Protein AF-A0A382EPQ8-F1 (afdb_monomer_lite)

Secondary structure (DSSP, 8-state):
-HHHHHHHHHHHHHHHHHHHHHHHHHHHHHHHHHHHHHHHHHHHHHHHHHHHHHHHHHHTT-GGGGGG-HHHHHHHHHHHHHHHHHHHHHHHHHHHHHHHHHHHHHHT-------

Radius of gyration: 26.1 Å; chains: 1; bounding box: 61×26×77 Å

pLDDT: mean 86.94, std 13.25, range [37.31, 98.56]

Foldseek 3Di:
DVVVVVVVVVVVVVVVVVVVVVVVLVVQLVVLVVQLVVLVVQLVVLVVVLVVLQVVCVVVVNNPCCVVDPVNVVSVVSNVVSVVSNVVSVVSSVVSVVVVVVVVVVVVDDDDPDD

Organism: NCBI:txid408172

Sequence (115 aa):
MERMWDAIKRSLQDGAAIAFDKAEGLTQVGRARLDIAAAKTRLSRLTADLGAAAFKRIEAGQSANIGDDNEIQDLCDRIREAAAALDASEEEFEQVRRQLQADEADADGDPPSGV

Structure (mmCIF, N/CA/C/O backbone):
data_AF-A0A382EPQ8-F1
#
_entry.id   AF-A0A382EPQ8-F1
#
loop_
_atom_site.group_PDB
_atom_site.id
_atom_site.type_symbol
_atom_site.label_atom_id
_atom_site.label_alt_id
_atom_site.label_comp_id
_atom_site.label_asym_id
_atom_site.label_entity_id
_atom_site.label_seq_id
_atom_site.pdbx_PDB_ins_code
_atom_site.Cartn_x
_atom_site.Cartn_y
_atom_site.Cartn_z
_atom_site.occupancy
_atom_site.B_iso_or_equiv
_atom_site.auth_seq_id
_atom_site.auth_comp_id
_atom_site.auth_asym_id
_atom_site.auth_atom_id
_atom_site.pdbx_PDB_model_num
ATOM 1 N N . MET A 1 1 ? 30.955 12.638 -47.556 1.00 60.75 1 MET A N 1
ATOM 2 C CA . MET A 1 1 ? 30.384 13.488 -46.488 1.00 60.75 1 MET A 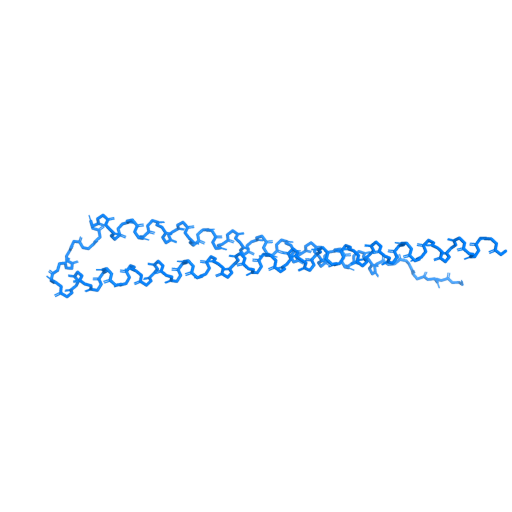CA 1
ATOM 3 C C . MET A 1 1 ? 28.962 13.089 -46.111 1.00 60.75 1 MET A C 1
ATOM 5 O O . MET A 1 1 ? 28.697 13.043 -44.920 1.00 60.75 1 MET A O 1
ATOM 9 N N . GLU A 1 2 ? 28.087 12.725 -47.058 1.00 69.94 2 GLU A N 1
ATOM 10 C CA . GLU A 1 2 ? 26.708 12.269 -46.763 1.00 69.94 2 GLU A CA 1
ATOM 11 C C . GLU A 1 2 ? 26.646 11.158 -45.700 1.00 69.94 2 GLU A C 1
ATOM 13 O O . GLU A 1 2 ? 25.962 11.306 -44.697 1.00 69.94 2 GLU A O 1
ATOM 18 N N . ARG A 1 3 ? 27.493 10.127 -45.812 1.00 79.75 3 ARG A N 1
ATOM 19 C CA . ARG A 1 3 ? 27.537 9.020 -44.836 1.00 79.75 3 ARG A CA 1
ATOM 20 C C . ARG A 1 3 ? 27.913 9.428 -43.403 1.00 79.75 3 ARG A C 1
ATOM 22 O O . ARG A 1 3 ? 27.475 8.779 -42.463 1.00 79.75 3 ARG A O 1
ATOM 29 N N . MET A 1 4 ? 28.721 10.478 -43.224 1.00 78.56 4 MET A N 1
ATOM 30 C CA . MET A 1 4 ? 29.068 10.987 -41.884 1.00 78.56 4 MET A CA 1
ATOM 31 C C . MET A 1 4 ? 27.906 11.774 -41.277 1.00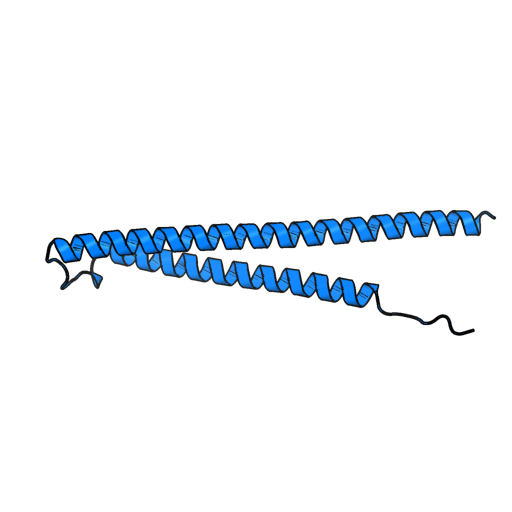 78.56 4 MET A C 1
ATOM 33 O O . MET A 1 4 ? 27.642 11.666 -40.086 1.00 78.56 4 MET A O 1
ATOM 37 N N . TRP A 1 5 ? 27.189 12.538 -42.101 1.00 86.31 5 TRP A N 1
ATOM 38 C CA . TRP A 1 5 ? 25.998 13.267 -41.675 1.00 86.31 5 TRP A CA 1
ATOM 39 C C . TRP A 1 5 ? 24.852 12.321 -41.294 1.00 86.31 5 TRP A C 1
ATOM 41 O O . TRP A 1 5 ? 24.18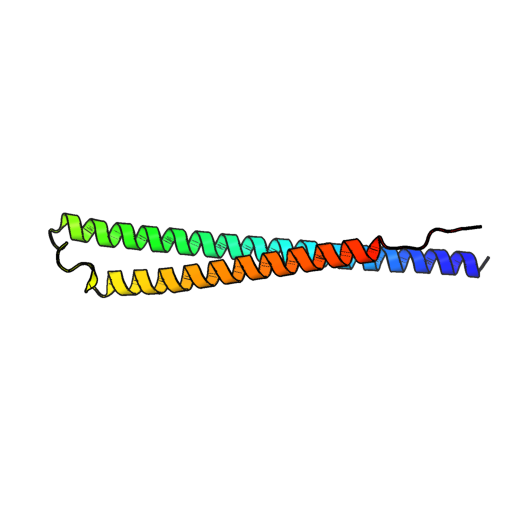7 12.530 -40.281 1.00 86.31 5 TRP A O 1
ATOM 51 N N . ASP A 1 6 ? 24.674 11.238 -42.050 1.00 85.12 6 ASP A N 1
ATOM 52 C CA . ASP A 1 6 ? 23.686 10.205 -41.735 1.00 85.12 6 ASP A CA 1
ATOM 53 C C . ASP A 1 6 ? 24.040 9.435 -40.453 1.00 85.12 6 ASP A C 1
ATOM 55 O O . ASP A 1 6 ? 23.151 9.109 -39.668 1.00 85.12 6 ASP A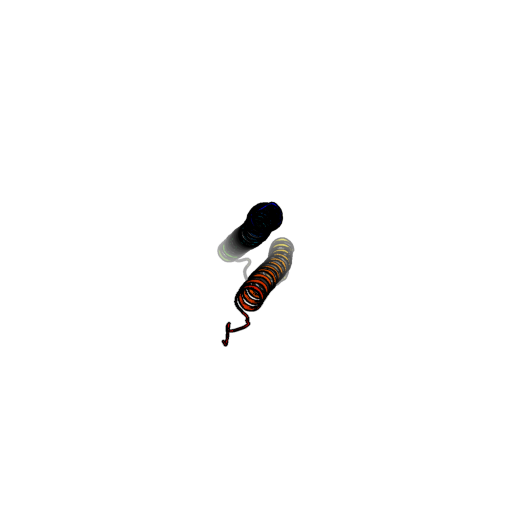 O 1
ATOM 59 N N . ALA A 1 7 ? 25.331 9.204 -40.188 1.00 81.88 7 ALA A N 1
ATOM 60 C CA . ALA A 1 7 ? 25.791 8.609 -38.931 1.00 81.88 7 ALA A CA 1
ATOM 61 C C . ALA A 1 7 ? 25.508 9.513 -37.717 1.00 81.88 7 ALA A C 1
ATOM 63 O O . ALA A 1 7 ? 25.054 9.025 -36.685 1.00 81.88 7 ALA A O 1
ATOM 64 N N . ILE A 1 8 ? 25.704 10.831 -37.852 1.00 79.75 8 ILE A N 1
ATOM 65 C CA . ILE A 1 8 ? 25.396 11.807 -36.792 1.00 79.75 8 ILE A CA 1
ATOM 66 C C . ILE A 1 8 ? 23.892 11.843 -36.498 1.00 79.75 8 ILE A C 1
ATOM 68 O O . ILE A 1 8 ? 23.491 11.816 -35.337 1.00 79.75 8 ILE A O 1
ATOM 72 N N . LYS A 1 9 ? 23.047 11.870 -37.537 1.00 84.44 9 LYS A N 1
ATOM 73 C CA . LYS A 1 9 ? 21.588 11.817 -37.360 1.00 84.44 9 LYS A CA 1
ATOM 74 C C . LYS A 1 9 ? 21.145 10.546 -36.648 1.00 84.44 9 LYS A C 1
ATOM 76 O O . LYS A 1 9 ? 20.304 10.631 -35.760 1.00 84.44 9 LYS A O 1
ATOM 81 N N . ARG A 1 10 ? 21.720 9.400 -37.028 1.00 81.44 10 ARG A N 1
ATOM 82 C CA . ARG A 1 10 ? 21.415 8.111 -36.403 1.00 81.44 10 ARG A CA 1
ATOM 83 C C . ARG A 1 10 ? 21.791 8.117 -34.924 1.00 81.44 10 ARG A C 1
ATOM 85 O O . ARG A 1 10 ? 20.925 7.897 -34.099 1.00 81.44 10 ARG A O 1
ATOM 92 N N . SER A 1 11 ? 23.013 8.531 -34.591 1.00 75.94 11 SER A N 1
ATOM 93 C CA . SER A 1 11 ? 23.460 8.635 -33.196 1.00 75.94 11 SER A CA 1
ATOM 94 C C . SER A 1 11 ? 22.593 9.577 -32.349 1.00 75.94 11 SER A C 1
ATOM 96 O O . SER A 1 11 ? 22.333 9.283 -31.186 1.00 75.94 11 SER A O 1
ATOM 98 N N . LEU A 1 12 ? 22.106 10.687 -32.916 1.00 79.56 12 LEU A N 1
ATOM 99 C CA . LEU A 1 12 ? 21.182 11.583 -32.216 1.00 79.56 12 LEU A CA 1
ATOM 100 C C . LEU A 1 12 ? 19.806 10.939 -31.986 1.00 79.56 12 LEU A C 1
ATOM 102 O O . LEU A 1 12 ? 19.223 11.117 -30.920 1.00 79.56 12 LEU A O 1
ATOM 106 N N . GLN A 1 13 ? 19.282 10.213 -32.976 1.00 83.12 13 GLN A N 1
ATOM 107 C CA . GLN A 1 13 ? 18.021 9.476 -32.852 1.00 83.12 13 GLN A CA 1
ATOM 108 C C . GLN A 1 13 ? 18.137 8.342 -31.829 1.00 83.12 13 GLN A C 1
ATOM 110 O O . GLN A 1 13 ? 17.260 8.213 -30.978 1.00 83.12 13 GLN A O 1
ATOM 115 N N . ASP A 1 14 ? 19.242 7.599 -31.862 1.00 79.06 14 ASP A N 1
ATOM 116 C CA . ASP A 1 14 ? 19.547 6.527 -30.916 1.00 79.06 14 ASP A CA 1
ATOM 117 C C . ASP A 1 14 ? 19.690 7.095 -29.492 1.00 79.06 14 ASP A C 1
ATOM 119 O O . ASP A 1 14 ? 19.089 6.588 -28.549 1.00 79.06 14 ASP A O 1
ATOM 123 N N . GLY A 1 15 ? 20.394 8.222 -29.330 1.00 74.06 15 GLY A N 1
ATOM 124 C CA . GLY A 1 15 ? 20.523 8.908 -28.041 1.00 74.06 15 GLY A CA 1
ATOM 125 C C . GLY A 1 15 ? 19.196 9.451 -27.500 1.00 74.06 15 GLY A C 1
ATOM 126 O O . GLY A 1 15 ? 18.960 9.403 -26.292 1.00 74.06 15 GLY A O 1
ATOM 127 N N . ALA A 1 16 ? 18.312 9.938 -28.376 1.00 69.31 16 ALA A N 1
ATOM 128 C CA . ALA A 1 16 ? 16.968 10.351 -27.986 1.00 69.31 16 ALA A CA 1
ATOM 129 C C . ALA A 1 16 ? 16.132 9.153 -27.513 1.00 69.31 16 ALA A C 1
ATOM 131 O O . ALA A 1 16 ? 15.511 9.250 -26.459 1.00 69.31 16 ALA A O 1
ATOM 132 N N . ALA A 1 17 ? 16.156 8.031 -28.242 1.00 73.44 17 ALA A N 1
ATOM 133 C CA . ALA A 1 17 ? 15.456 6.804 -27.858 1.00 73.44 17 ALA A CA 1
ATOM 134 C C . ALA A 1 17 ? 15.914 6.294 -26.480 1.00 73.44 17 ALA A C 1
ATOM 136 O O . ALA A 1 17 ? 15.090 6.135 -25.587 1.00 73.44 17 ALA A O 1
ATOM 137 N N . ILE A 1 18 ? 17.230 6.203 -26.252 1.00 78.75 18 ILE A N 1
ATOM 138 C CA . ILE A 1 18 ? 17.801 5.790 -24.957 1.00 78.75 18 ILE A CA 1
ATOM 139 C C . ILE A 1 18 ? 17.352 6.717 -23.814 1.00 78.75 18 ILE A C 1
ATOM 141 O O . ILE A 1 18 ? 17.066 6.266 -22.705 1.00 78.75 18 ILE A O 1
ATOM 145 N N . ALA A 1 19 ? 17.301 8.031 -24.052 1.00 73.31 19 ALA A N 1
ATOM 146 C CA . ALA A 1 19 ? 16.852 8.984 -23.040 1.00 73.31 19 ALA A CA 1
ATOM 147 C C . ALA A 1 19 ? 15.349 8.852 -22.728 1.00 73.31 19 ALA A C 1
ATOM 149 O O . ALA A 1 19 ? 14.961 9.012 -21.568 1.00 73.31 19 ALA A O 1
ATOM 150 N N . PHE A 1 20 ? 14.519 8.556 -23.735 1.00 72.81 20 PHE A N 1
ATOM 151 C CA . PHE A 1 20 ? 13.095 8.274 -23.547 1.00 72.81 20 PHE A CA 1
ATOM 152 C C . PHE A 1 20 ? 12.881 7.011 -22.707 1.00 72.81 20 PHE A C 1
ATOM 154 O O . PHE A 1 20 ? 12.172 7.089 -21.703 1.00 72.81 20 PHE A O 1
ATOM 161 N N . ASP A 1 21 ? 13.561 5.912 -23.035 1.00 79.50 21 ASP A N 1
ATOM 162 C CA . ASP A 1 21 ? 13.443 4.640 -22.308 1.00 79.50 21 ASP A CA 1
ATOM 163 C C . ASP A 1 21 ? 13.849 4.801 -20.830 1.00 79.50 21 ASP A C 1
ATOM 165 O O . ASP A 1 21 ? 13.144 4.370 -19.914 1.00 79.50 21 ASP A O 1
ATOM 169 N N . LYS A 1 22 ? 14.937 5.539 -20.557 1.00 82.50 22 LYS A N 1
ATOM 170 C CA . LYS A 1 22 ? 15.356 5.859 -19.178 1.00 82.50 22 LYS A CA 1
ATOM 171 C C . LYS A 1 22 ? 14.325 6.702 -18.425 1.00 82.50 22 LYS A C 1
ATOM 173 O O . LYS A 1 22 ? 14.105 6.493 -17.229 1.00 82.50 22 LYS A O 1
ATOM 178 N N . ALA A 1 23 ? 13.704 7.673 -19.092 1.00 83.75 23 ALA A N 1
ATOM 179 C CA . ALA A 1 23 ? 12.677 8.512 -18.479 1.00 83.75 23 ALA A CA 1
ATOM 180 C C . ALA A 1 23 ? 11.404 7.713 -18.145 1.00 83.75 23 ALA A C 1
ATOM 182 O O . ALA A 1 23 ? 10.799 7.926 -17.086 1.00 83.75 23 ALA A O 1
ATOM 183 N N . GLU A 1 24 ? 11.021 6.775 -19.012 1.00 85.62 24 GLU A N 1
ATOM 184 C CA . GLU A 1 24 ? 9.920 5.843 -18.767 1.00 85.62 24 GLU A CA 1
ATOM 185 C C . GLU A 1 24 ? 10.220 4.944 -17.560 1.00 85.62 24 GLU A C 1
ATOM 187 O O . GLU A 1 24 ? 9.416 4.889 -16.624 1.00 85.62 24 GLU A O 1
ATOM 192 N N . GLY A 1 25 ? 11.424 4.370 -17.492 1.00 86.44 25 GLY A N 1
ATOM 193 C CA . GLY A 1 25 ? 11.870 3.571 -16.350 1.00 86.44 25 GLY A CA 1
ATOM 194 C C . GLY A 1 25 ? 11.818 4.322 -15.015 1.00 86.44 25 GLY A C 1
ATOM 195 O O . GLY A 1 25 ? 11.254 3.836 -14.029 1.00 86.44 25 GLY A O 1
ATOM 196 N N . LEU A 1 26 ? 12.328 5.557 -14.974 1.00 87.25 26 LEU A N 1
ATOM 197 C CA . LEU A 1 26 ? 12.250 6.404 -13.776 1.00 87.25 26 LEU A CA 1
ATOM 198 C C . LEU A 1 26 ? 10.804 6.720 -13.373 1.00 87.25 26 LEU A C 1
ATOM 200 O O . LEU A 1 26 ? 10.491 6.769 -12.179 1.00 87.25 26 LEU A O 1
ATOM 204 N N . THR A 1 27 ? 9.917 6.910 -14.351 1.00 91.38 27 THR A N 1
ATOM 205 C CA . THR A 1 27 ? 8.488 7.138 -14.101 1.00 91.38 27 THR A CA 1
ATOM 206 C C . THR A 1 27 ? 7.834 5.898 -13.498 1.00 91.38 27 THR A C 1
ATOM 208 O O . THR A 1 27 ? 7.096 6.016 -12.516 1.00 91.38 27 THR A O 1
ATOM 211 N N . GLN A 1 28 ? 8.148 4.710 -14.018 1.00 92.19 28 GLN A N 1
ATOM 212 C CA . GLN A 1 28 ? 7.632 3.439 -13.512 1.00 92.19 28 GLN A CA 1
ATOM 213 C C . GLN A 1 28 ? 8.086 3.176 -12.068 1.00 92.19 28 GLN A C 1
ATOM 215 O O . GLN A 1 28 ? 7.263 2.878 -11.201 1.00 92.19 28 GLN A O 1
ATOM 220 N N . VAL A 1 29 ? 9.371 3.393 -11.765 1.00 93.06 29 VAL A N 1
ATOM 221 C CA . VAL A 1 29 ? 9.907 3.318 -10.393 1.00 93.06 29 VAL A CA 1
ATOM 222 C C . VAL A 1 29 ? 9.216 4.327 -9.478 1.00 93.06 29 VAL A C 1
ATOM 224 O O . VAL A 1 29 ? 8.841 4.001 -8.349 1.00 93.06 29 VAL A O 1
ATOM 227 N N . GLY A 1 30 ? 9.042 5.564 -9.949 1.00 92.62 30 GLY A N 1
ATOM 228 C CA . GLY A 1 30 ? 8.351 6.613 -9.205 1.00 92.62 30 GLY A CA 1
ATOM 229 C C . GLY A 1 30 ? 6.920 6.215 -8.849 1.00 92.62 30 GLY A C 1
ATOM 230 O O . GLY A 1 30 ? 6.506 6.376 -7.699 1.00 92.62 30 GLY A O 1
ATOM 231 N N . ARG A 1 31 ? 6.189 5.638 -9.808 1.00 94.81 31 ARG A N 1
ATOM 232 C CA . ARG A 1 31 ? 4.827 5.146 -9.603 1.00 94.81 31 ARG A CA 1
ATOM 233 C C . ARG A 1 31 ? 4.780 4.023 -8.568 1.00 94.81 31 ARG A C 1
ATOM 235 O O . ARG A 1 31 ? 4.057 4.162 -7.585 1.00 94.81 31 ARG A O 1
ATOM 242 N N . ALA A 1 32 ? 5.614 2.997 -8.723 1.00 94.25 32 ALA A N 1
ATOM 243 C CA . ALA A 1 32 ? 5.664 1.870 -7.794 1.00 94.25 32 ALA A CA 1
ATOM 244 C C . ALA A 1 32 ? 5.972 2.318 -6.348 1.00 94.25 32 ALA A C 1
ATOM 246 O O . ALA A 1 32 ? 5.356 1.852 -5.390 1.00 94.25 32 ALA A O 1
ATOM 247 N N . ARG A 1 33 ? 6.859 3.309 -6.163 1.00 94.94 33 ARG A N 1
ATOM 248 C CA . ARG A 1 33 ? 7.137 3.889 -4.832 1.00 94.94 33 ARG A CA 1
ATOM 249 C C . AR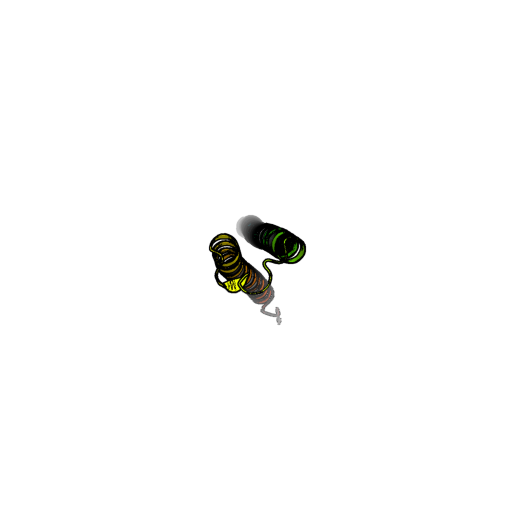G A 1 33 ? 5.930 4.608 -4.227 1.00 94.94 33 ARG A C 1
ATOM 251 O O . ARG A 1 33 ? 5.749 4.554 -3.009 1.00 94.94 33 ARG A O 1
ATOM 258 N N . LEU A 1 34 ? 5.127 5.294 -5.043 1.00 97.06 34 LEU A N 1
ATOM 259 C CA . LEU A 1 34 ? 3.893 5.938 -4.583 1.00 97.06 34 LEU A CA 1
ATOM 260 C C . LEU A 1 34 ? 2.835 4.905 -4.192 1.00 97.06 34 LEU A C 1
ATOM 262 O O . LEU A 1 34 ? 2.165 5.092 -3.176 1.00 97.06 34 LEU A O 1
ATOM 266 N N . ASP A 1 35 ? 2.722 3.815 -4.948 1.00 95.38 35 ASP A N 1
ATOM 267 C CA . ASP A 1 35 ? 1.789 2.729 -4.644 1.00 95.38 35 ASP A CA 1
ATOM 268 C C . ASP A 1 35 ? 2.158 2.036 -3.317 1.00 95.38 35 ASP A C 1
ATOM 270 O O . ASP A 1 35 ? 1.303 1.906 -2.436 1.00 95.38 35 ASP A O 1
ATOM 274 N N . ILE A 1 36 ? 3.449 1.758 -3.077 1.00 97.38 36 ILE A N 1
ATOM 275 C CA . ILE A 1 36 ? 3.951 1.289 -1.768 1.00 97.38 36 ILE A CA 1
ATOM 276 C C . ILE A 1 36 ? 3.604 2.279 -0.650 1.00 97.38 36 ILE A C 1
ATOM 278 O O . ILE A 1 36 ? 3.138 1.877 0.419 1.00 97.38 36 ILE A O 1
ATOM 282 N N . ALA A 1 37 ? 3.837 3.578 -0.859 1.00 97.06 37 ALA A N 1
ATOM 283 C CA . ALA A 1 37 ? 3.544 4.590 0.154 1.00 97.06 37 ALA A CA 1
ATOM 284 C C . ALA A 1 37 ? 2.046 4.617 0.501 1.00 97.06 37 ALA A C 1
ATOM 286 O O . ALA A 1 37 ? 1.687 4.621 1.681 1.00 97.06 37 ALA A O 1
ATOM 287 N N . ALA A 1 38 ? 1.175 4.557 -0.509 1.00 96.38 38 ALA A N 1
ATOM 288 C CA . ALA A 1 38 ? -0.270 4.496 -0.324 1.00 96.38 38 ALA A CA 1
ATOM 289 C C . ALA A 1 38 ? -0.700 3.229 0.438 1.00 96.38 38 ALA A C 1
ATOM 291 O O . ALA A 1 38 ? -1.503 3.320 1.374 1.00 96.38 38 ALA A O 1
ATOM 292 N N . ALA A 1 39 ? -0.133 2.068 0.097 1.00 95.75 39 ALA A N 1
ATOM 293 C CA . ALA A 1 39 ? -0.390 0.809 0.793 1.00 95.75 39 ALA A CA 1
ATOM 294 C C . ALA A 1 39 ? 0.061 0.865 2.265 1.00 95.75 39 ALA A C 1
ATOM 296 O O . ALA A 1 39 ? -0.723 0.536 3.160 1.00 95.75 39 ALA A O 1
ATOM 297 N N . LYS A 1 40 ? 1.262 1.395 2.548 1.00 97.81 40 LYS A N 1
ATOM 298 C CA . LYS A 1 40 ? 1.775 1.589 3.920 1.00 97.81 40 LYS A CA 1
ATOM 299 C C . LYS A 1 40 ? 0.895 2.526 4.739 1.00 97.81 40 LYS A C 1
ATOM 301 O O . LYS A 1 40 ? 0.591 2.227 5.897 1.00 97.81 40 LYS A O 1
ATOM 306 N N . THR A 1 41 ? 0.446 3.637 4.153 1.00 98.06 41 THR A N 1
ATOM 307 C CA . THR A 1 41 ? -0.483 4.562 4.818 1.00 98.06 41 THR A CA 1
ATOM 308 C C . THR A 1 41 ? -1.817 3.884 5.122 1.00 98.06 41 THR A C 1
ATOM 310 O O . THR A 1 41 ? -2.325 4.012 6.238 1.00 98.06 41 THR A O 1
ATOM 313 N N . ARG A 1 42 ? -2.376 3.127 4.168 1.00 97.75 42 ARG A N 1
ATOM 314 C CA . ARG A 1 42 ? -3.626 2.381 4.372 1.00 97.75 42 ARG A CA 1
ATOM 315 C C . ARG A 1 42 ? -3.493 1.363 5.501 1.00 97.75 42 ARG A C 1
ATOM 317 O O . ARG A 1 42 ? -4.357 1.347 6.377 1.00 97.75 42 ARG A O 1
ATOM 324 N N . LEU A 1 43 ? -2.433 0.556 5.492 1.00 98.00 43 LEU A N 1
ATOM 325 C CA . LEU A 1 43 ? -2.170 -0.447 6.523 1.00 98.00 43 LEU A CA 1
ATOM 326 C C . LEU A 1 43 ? -2.017 0.206 7.901 1.00 98.00 43 LEU A C 1
ATOM 328 O O . LEU A 1 43 ? -2.683 -0.195 8.848 1.00 98.00 43 LEU A O 1
ATOM 332 N N . SER A 1 44 ? -1.221 1.276 7.991 1.00 98.00 44 SER A N 1
ATOM 333 C CA . SER A 1 44 ? -1.010 2.015 9.244 1.00 98.00 44 SER A CA 1
ATOM 334 C C . SER A 1 44 ? -2.319 2.555 9.822 1.00 98.00 44 SER A C 1
ATOM 336 O O . SER A 1 44 ? -2.558 2.430 11.021 1.00 98.00 44 SER A O 1
ATOM 338 N N . ARG A 1 45 ? -3.190 3.117 8.972 1.00 98.56 45 ARG A N 1
ATOM 339 C CA . ARG A 1 45 ? -4.503 3.614 9.398 1.00 98.56 45 ARG A CA 1
ATOM 340 C C . ARG A 1 45 ? -5.387 2.489 9.933 1.00 98.56 45 ARG A C 1
ATOM 342 O O . ARG A 1 45 ? -5.931 2.629 11.017 1.00 98.56 45 ARG A O 1
ATOM 349 N N . LEU A 1 46 ? -5.496 1.375 9.209 1.00 98.50 46 LEU A N 1
ATOM 350 C CA . LEU A 1 46 ? -6.335 0.248 9.633 1.00 98.50 46 LEU A CA 1
ATOM 351 C C . LEU A 1 46 ? -5.848 -0.368 10.949 1.00 98.50 46 LEU A C 1
ATOM 353 O O . LEU A 1 46 ? -6.656 -0.671 11.821 1.00 98.50 46 LEU A O 1
ATOM 357 N N . THR A 1 47 ? -4.533 -0.498 11.126 1.00 98.31 47 THR A N 1
ATOM 358 C CA . THR A 1 47 ? -3.946 -0.971 12.387 1.00 98.31 47 THR A CA 1
ATOM 359 C C . THR A 1 47 ? -4.235 -0.008 13.540 1.00 98.31 47 THR A C 1
ATOM 361 O O . THR A 1 47 ? -4.524 -0.453 14.651 1.00 98.31 47 THR A O 1
ATOM 364 N N . ALA A 1 48 ? -4.203 1.306 13.293 1.00 98.44 48 ALA A N 1
ATOM 365 C CA . ALA A 1 48 ? -4.587 2.302 14.291 1.00 98.44 48 ALA A CA 1
ATOM 366 C C . ALA A 1 48 ? -6.083 2.213 14.649 1.00 98.44 48 ALA A C 1
ATOM 368 O O . ALA A 1 48 ? -6.424 2.257 15.832 1.00 98.44 48 ALA A O 1
ATOM 369 N N . ASP A 1 49 ? -6.955 2.026 13.654 1.00 98.12 49 ASP A N 1
ATOM 370 C CA . ASP A 1 49 ? -8.398 1.845 13.852 1.00 98.12 49 ASP A CA 1
ATOM 371 C C . ASP A 1 49 ? -8.686 0.580 14.684 1.00 98.12 49 ASP A C 1
ATOM 373 O O . ASP A 1 49 ? -9.434 0.643 15.663 1.00 98.12 49 ASP A O 1
ATOM 377 N N . LEU A 1 50 ? -8.021 -0.542 14.372 1.00 98.00 50 LEU A N 1
ATOM 378 C CA . LEU A 1 50 ? -8.096 -1.782 15.154 1.00 98.00 50 LEU A CA 1
ATOM 379 C C . LEU A 1 50 ? -7.648 -1.565 16.600 1.00 98.00 50 LEU A C 1
ATOM 381 O O . LEU A 1 50 ? -8.343 -1.974 17.531 1.00 98.00 50 LEU A O 1
ATOM 385 N N . GLY A 1 51 ? -6.509 -0.899 16.796 1.00 96.62 51 GLY A N 1
ATOM 386 C CA . GLY A 1 51 ? -6.000 -0.577 18.126 1.00 96.62 51 GLY A CA 1
ATOM 387 C C . GLY A 1 51 ? -6.989 0.265 18.932 1.00 96.62 51 GLY A C 1
ATOM 388 O O . GLY A 1 51 ? -7.245 -0.035 20.098 1.00 96.62 51 GLY A O 1
ATOM 389 N N . ALA A 1 52 ? -7.602 1.274 18.309 1.00 97.25 52 ALA A N 1
ATOM 390 C CA . ALA A 1 52 ? -8.605 2.116 18.952 1.00 97.25 52 ALA A CA 1
ATOM 391 C C . ALA A 1 52 ? -9.882 1.337 19.316 1.00 97.25 52 ALA A C 1
ATOM 393 O O . ALA A 1 52 ? -10.416 1.521 20.413 1.00 97.25 52 ALA A O 1
ATOM 394 N N . ALA A 1 53 ? -10.368 0.466 18.427 1.00 95.38 53 ALA A N 1
ATOM 395 C CA . ALA A 1 53 ? -11.542 -0.371 18.674 1.00 95.38 53 ALA A CA 1
ATOM 396 C C . ALA A 1 53 ? -11.292 -1.379 19.809 1.00 95.38 53 ALA A C 1
ATOM 398 O O . ALA A 1 53 ? -12.080 -1.466 20.756 1.00 95.38 53 ALA A O 1
ATOM 399 N N . ALA A 1 54 ? -10.153 -2.076 19.770 1.00 95.19 54 ALA A N 1
ATOM 400 C CA . ALA A 1 54 ? -9.754 -3.018 20.810 1.00 95.19 54 ALA A CA 1
ATOM 401 C C . ALA A 1 54 ? -9.563 -2.320 22.165 1.00 95.19 54 ALA A C 1
ATOM 403 O O . ALA A 1 54 ? -10.075 -2.793 23.180 1.00 95.19 54 ALA A O 1
ATOM 404 N N . PHE A 1 55 ? -8.898 -1.160 22.188 1.00 95.56 55 PHE A N 1
ATOM 405 C CA . PHE A 1 55 ? -8.696 -0.381 23.410 1.00 95.56 55 PHE A CA 1
ATOM 406 C C . PHE A 1 55 ? -10.024 0.019 24.065 1.00 95.56 55 PHE A C 1
ATOM 408 O O . PHE A 1 55 ? -10.219 -0.228 25.254 1.00 95.56 55 PHE A O 1
ATOM 415 N N . LYS A 1 56 ? -10.980 0.553 23.290 1.00 93.62 56 LYS A N 1
ATOM 416 C CA . LYS A 1 56 ? -12.315 0.918 23.804 1.00 93.62 56 LYS A CA 1
ATOM 417 C C . LYS A 1 56 ? -13.039 -0.264 24.454 1.00 93.62 56 LYS A C 1
ATOM 419 O O . LYS A 1 56 ? -13.694 -0.091 25.477 1.00 93.62 56 LYS A O 1
ATOM 424 N N . ARG A 1 57 ? -12.924 -1.464 23.877 1.00 92.00 57 ARG A N 1
ATOM 425 C CA . ARG A 1 57 ? -13.538 -2.691 24.417 1.00 92.00 57 ARG A CA 1
ATOM 426 C C . ARG A 1 57 ? -12.899 -3.124 25.727 1.00 92.00 57 ARG A C 1
ATOM 428 O O . ARG A 1 57 ? -13.610 -3.522 26.647 1.00 92.00 57 ARG A O 1
ATOM 435 N N . ILE A 1 58 ? -11.571 -3.046 25.803 1.00 93.56 58 ILE A N 1
ATOM 436 C CA . ILE A 1 58 ? -10.819 -3.361 27.021 1.00 93.56 58 ILE A CA 1
ATOM 437 C C . ILE A 1 58 ? -11.248 -2.417 28.148 1.00 93.56 58 ILE A C 1
ATOM 439 O O . ILE A 1 58 ? -11.612 -2.894 29.221 1.00 93.56 58 ILE A O 1
ATOM 443 N N . GLU A 1 59 ? -11.309 -1.111 27.877 1.00 95.31 59 GLU A N 1
ATOM 444 C CA . GLU A 1 59 ? -11.765 -0.099 28.842 1.00 95.31 59 GLU A CA 1
ATOM 445 C C . GLU A 1 59 ? -13.224 -0.314 29.280 1.00 95.31 59 GLU A C 1
ATOM 447 O O . GLU A 1 59 ? -13.577 -0.073 30.432 1.00 95.31 59 GLU A O 1
ATOM 452 N N . ALA A 1 60 ? -14.078 -0.827 28.390 1.00 92.19 60 ALA A N 1
ATOM 453 C CA . ALA A 1 60 ? -15.463 -1.177 28.705 1.00 92.19 60 ALA A CA 1
ATOM 454 C C . ALA A 1 60 ? -15.617 -2.507 29.477 1.00 92.19 60 ALA A C 1
ATOM 456 O O . ALA A 1 60 ? -16.743 -2.926 29.747 1.00 92.19 60 ALA A O 1
ATOM 457 N N . GLY A 1 61 ? -14.520 -3.202 29.804 1.00 90.62 61 GLY A N 1
ATOM 458 C CA . GLY A 1 61 ? -14.550 -4.511 30.467 1.00 90.62 61 GLY A CA 1
ATOM 459 C C . GLY A 1 61 ? -15.044 -5.655 29.572 1.00 90.62 61 GLY A C 1
ATOM 460 O O . GLY A 1 61 ? -15.408 -6.718 30.070 1.00 90.62 61 GLY A O 1
ATOM 461 N N . GLN A 1 62 ? -15.061 -5.458 28.251 1.00 89.06 62 GLN A N 1
ATOM 462 C CA . GLN A 1 62 ? -15.573 -6.408 27.254 1.00 89.06 62 GLN A CA 1
ATOM 463 C C . GLN A 1 62 ? -14.451 -7.242 26.611 1.00 89.06 62 GLN A C 1
ATOM 465 O O . GLN A 1 62 ? -14.575 -7.705 25.480 1.00 89.06 62 GLN A O 1
ATOM 470 N N . SER A 1 63 ? -13.335 -7.432 27.317 1.00 83.56 63 SER A N 1
ATOM 471 C CA . SER A 1 63 ? -12.119 -8.054 26.779 1.00 83.56 63 SER A CA 1
ATOM 472 C C . SER A 1 63 ? -12.251 -9.549 26.472 1.00 83.56 63 SER A C 1
ATOM 474 O O . SER A 1 63 ? -11.578 -10.033 25.565 1.00 83.56 63 SER A O 1
ATOM 476 N N . ALA A 1 64 ? -13.128 -10.272 27.175 1.00 83.56 64 ALA A N 1
ATOM 477 C CA . ALA A 1 64 ? -13.253 -11.727 27.057 1.00 83.56 64 ALA A CA 1
ATOM 478 C C . ALA A 1 64 ? -13.671 -12.213 25.653 1.00 83.56 64 ALA A C 1
ATOM 480 O O . ALA A 1 64 ? -13.262 -13.300 25.259 1.00 83.56 64 ALA A O 1
ATOM 481 N N . ASN A 1 65 ? -14.414 -11.398 24.890 1.00 84.94 65 ASN A N 1
ATOM 482 C CA . ASN A 1 65 ? -14.977 -11.781 23.586 1.00 84.94 65 ASN A CA 1
ATOM 483 C C . ASN A 1 65 ? -14.582 -10.809 22.457 1.00 84.94 65 ASN A C 1
ATOM 485 O O . ASN A 1 65 ? -15.302 -10.674 21.472 1.00 84.94 65 ASN A O 1
ATOM 489 N N . ILE A 1 66 ? -13.450 -10.101 22.582 1.00 89.00 66 ILE A N 1
ATOM 490 C CA . ILE A 1 66 ? -12.998 -9.140 21.554 1.00 89.00 66 ILE A CA 1
ATOM 491 C C . ILE A 1 66 ? -12.832 -9.798 20.177 1.00 89.00 66 ILE A C 1
ATOM 493 O O . ILE A 1 66 ? -13.101 -9.154 19.168 1.00 89.00 66 ILE A O 1
ATOM 497 N N . GLY A 1 67 ? -12.407 -11.064 20.135 1.00 85.94 67 GLY A N 1
ATOM 498 C CA . GLY A 1 67 ? -12.188 -11.800 18.887 1.00 85.94 67 GLY A CA 1
ATOM 499 C C . GLY A 1 67 ? -13.464 -12.194 18.139 1.00 85.94 67 GLY A C 1
ATOM 500 O O . GLY A 1 67 ? -13.397 -12.431 16.936 1.00 85.94 67 GLY A O 1
ATOM 501 N N . ASP A 1 68 ? -14.613 -12.224 18.816 1.00 89.62 68 ASP A N 1
ATOM 502 C CA . ASP A 1 68 ? -15.909 -12.587 18.219 1.00 89.62 68 ASP A CA 1
ATOM 503 C C . ASP A 1 68 ? -16.670 -11.368 17.692 1.00 89.62 68 ASP A C 1
ATOM 505 O O . ASP A 1 68 ? -17.784 -11.478 17.181 1.00 89.62 68 ASP A O 1
ATOM 509 N N . ASP A 1 69 ? -16.092 -10.183 17.852 1.00 92.88 69 ASP A N 1
ATOM 510 C CA . ASP A 1 69 ? -16.744 -8.963 17.447 1.00 92.88 69 ASP A CA 1
ATOM 511 C C . ASP A 1 69 ? -16.568 -8.673 15.955 1.00 92.88 69 ASP A C 1
ATOM 513 O O . ASP A 1 69 ? -15.454 -8.622 15.433 1.00 92.88 69 ASP A O 1
ATOM 517 N N . ASN A 1 70 ? -17.690 -8.390 15.295 1.00 94.19 70 ASN A N 1
ATOM 518 C CA . ASN A 1 70 ? -17.745 -8.160 13.855 1.00 94.19 70 ASN A CA 1
ATOM 519 C C . ASN A 1 70 ? -16.882 -6.973 13.391 1.00 94.19 70 ASN A C 1
ATOM 521 O O . ASN A 1 70 ? -16.298 -7.044 12.314 1.00 94.19 70 ASN A O 1
ATOM 525 N N . GLU A 1 71 ? -16.790 -5.887 14.170 1.00 94.12 71 GLU A N 1
ATOM 526 C CA . GLU A 1 71 ? -15.961 -4.723 13.811 1.00 94.12 71 GLU A CA 1
ATOM 527 C C . GLU A 1 71 ? -14.470 -5.076 13.893 1.00 94.12 71 GLU A C 1
ATOM 529 O O . GLU A 1 71 ? -13.692 -4.724 13.008 1.00 94.12 71 GLU A O 1
ATOM 534 N N . ILE A 1 72 ? -14.070 -5.823 14.927 1.00 96.06 72 ILE A N 1
ATOM 535 C CA . ILE A 1 72 ? -12.688 -6.294 15.092 1.00 96.06 72 ILE A CA 1
ATOM 536 C C . ILE A 1 72 ? -12.306 -7.269 13.978 1.00 96.06 72 ILE A C 1
ATOM 538 O O . ILE A 1 72 ? -11.211 -7.157 13.422 1.00 96.06 72 ILE A O 1
ATOM 542 N N . GLN A 1 73 ? -13.200 -8.197 13.633 1.00 96.81 73 GLN A N 1
ATOM 543 C CA . GLN A 1 73 ? -12.986 -9.152 12.548 1.00 96.81 73 GLN A CA 1
ATOM 544 C C . GLN A 1 73 ? -12.872 -8.442 11.191 1.00 96.81 73 GLN A C 1
ATOM 546 O O . GLN A 1 73 ? -11.893 -8.675 10.486 1.00 96.81 73 GLN A O 1
ATOM 551 N N . ASP A 1 74 ? -13.771 -7.501 10.871 1.00 97.56 74 ASP A N 1
ATOM 552 C CA . ASP A 1 74 ? -13.688 -6.692 9.640 1.00 97.56 74 ASP A CA 1
ATOM 553 C C . ASP A 1 74 ? -12.354 -5.941 9.538 1.00 97.56 74 ASP A C 1
ATOM 555 O O . ASP A 1 74 ? -11.687 -5.957 8.500 1.00 97.56 74 ASP A O 1
ATOM 559 N N . LEU A 1 75 ? -11.918 -5.311 10.633 1.00 98.00 75 LEU A N 1
ATOM 560 C CA . LEU A 1 75 ? -10.638 -4.609 10.668 1.00 98.00 75 LEU A CA 1
ATOM 561 C C . LEU A 1 75 ? -9.463 -5.567 10.450 1.00 98.00 75 LEU A C 1
ATOM 563 O O . LEU A 1 75 ? -8.554 -5.239 9.687 1.00 98.00 75 LEU A O 1
ATOM 567 N N . CYS A 1 76 ? -9.487 -6.756 11.056 1.00 97.94 76 CYS A N 1
ATOM 568 C CA . CYS A 1 76 ? -8.460 -7.774 10.836 1.00 97.94 76 CYS A CA 1
ATOM 569 C C . CYS A 1 76 ? -8.424 -8.247 9.376 1.00 97.94 76 CYS A C 1
ATOM 571 O O . CYS A 1 76 ? -7.342 -8.382 8.803 1.00 97.94 76 CYS A O 1
ATOM 573 N N . ASP A 1 77 ? -9.580 -8.466 8.756 1.00 98.06 77 ASP A N 1
ATOM 574 C CA . ASP A 1 77 ? -9.692 -8.902 7.361 1.00 98.06 77 ASP A CA 1
ATOM 575 C C . ASP A 1 77 ? -9.126 -7.842 6.418 1.00 98.06 77 ASP A C 1
ATOM 577 O O . ASP A 1 77 ? -8.248 -8.124 5.600 1.00 98.06 77 ASP A O 1
ATOM 581 N N . ARG A 1 78 ? -9.518 -6.585 6.620 1.00 98.19 78 ARG A N 1
ATOM 582 C CA . ARG A 1 78 ? -9.024 -5.449 5.832 1.00 98.19 78 ARG A CA 1
ATOM 583 C C . ARG A 1 78 ? -7.535 -5.188 6.040 1.00 98.19 78 ARG A C 1
ATOM 585 O O . ARG A 1 78 ? -6.872 -4.729 5.109 1.00 98.19 78 ARG A O 1
ATOM 592 N N . ILE A 1 79 ? -6.996 -5.456 7.233 1.00 98.50 79 ILE A N 1
ATOM 593 C CA . ILE A 1 79 ? -5.549 -5.411 7.498 1.00 98.50 79 ILE A CA 1
ATOM 594 C C . ILE A 1 79 ? -4.836 -6.505 6.707 1.00 98.50 79 ILE A C 1
ATOM 596 O O . ILE A 1 79 ? -3.825 -6.211 6.075 1.00 98.50 79 ILE A O 1
ATOM 600 N N . ARG A 1 80 ? -5.367 -7.736 6.687 1.00 98.44 80 ARG A N 1
ATOM 601 C CA . ARG A 1 80 ? -4.796 -8.840 5.896 1.00 98.44 80 ARG A CA 1
ATOM 602 C C . ARG A 1 80 ? -4.791 -8.519 4.404 1.00 98.44 80 ARG A C 1
ATOM 604 O O . ARG A 1 80 ? -3.768 -8.700 3.752 1.00 98.44 80 ARG A O 1
ATOM 611 N N . GLU A 1 81 ? -5.887 -7.975 3.882 1.00 97.81 81 GLU A N 1
ATOM 612 C CA . GLU A 1 81 ? -5.959 -7.506 2.494 1.00 97.81 81 GLU A CA 1
ATOM 613 C C . GLU A 1 81 ? -4.959 -6.378 2.208 1.00 97.81 81 GLU A C 1
ATOM 615 O O . GLU A 1 81 ? -4.274 -6.395 1.187 1.00 97.81 81 GLU A O 1
ATOM 620 N N . ALA A 1 82 ? -4.853 -5.392 3.105 1.00 96.94 82 ALA A N 1
ATOM 621 C CA . ALA A 1 82 ? -3.926 -4.276 2.937 1.00 96.94 82 ALA A CA 1
ATOM 622 C C . ALA A 1 82 ? -2.457 -4.716 3.015 1.00 96.94 82 ALA A C 1
ATOM 624 O O . ALA A 1 82 ? -1.631 -4.162 2.294 1.00 96.94 82 ALA A O 1
ATOM 625 N N . ALA A 1 83 ? -2.138 -5.700 3.859 1.00 98.12 83 ALA A N 1
ATOM 626 C CA . ALA A 1 83 ? -0.811 -6.298 3.940 1.00 98.12 83 ALA A CA 1
ATOM 627 C C . ALA A 1 83 ? -0.465 -7.048 2.647 1.00 98.12 83 ALA A C 1
ATOM 629 O O . ALA A 1 83 ? 0.563 -6.763 2.048 1.00 98.12 83 ALA A O 1
ATOM 630 N N . ALA A 1 84 ? -1.370 -7.890 2.139 1.00 97.81 84 ALA A N 1
ATOM 631 C CA . ALA A 1 84 ? -1.160 -8.579 0.864 1.00 97.81 84 ALA A CA 1
ATOM 632 C C . ALA A 1 84 ? -0.994 -7.600 -0.317 1.00 97.81 84 ALA A C 1
ATOM 634 O O . ALA A 1 84 ? -0.172 -7.817 -1.203 1.00 97.81 84 ALA A O 1
ATOM 635 N N . ALA A 1 85 ? -1.746 -6.495 -0.325 1.00 94.69 85 ALA A N 1
ATOM 636 C CA . ALA A 1 85 ? -1.598 -5.448 -1.337 1.00 94.69 85 ALA A CA 1
ATOM 637 C C . ALA A 1 85 ? -0.257 -4.701 -1.229 1.00 94.69 85 ALA A C 1
ATOM 639 O O . ALA A 1 85 ? 0.305 -4.292 -2.248 1.00 94.69 85 ALA A O 1
ATOM 640 N N . LEU A 1 86 ? 0.248 -4.509 -0.006 1.00 97.00 86 LEU A N 1
ATOM 641 C CA . LEU A 1 86 ? 1.575 -3.948 0.221 1.00 97.00 86 LEU A CA 1
ATOM 642 C C . LEU A 1 86 ? 2.658 -4.887 -0.315 1.00 97.00 86 LEU A C 1
ATOM 644 O O . LEU A 1 86 ? 3.497 -4.427 -1.084 1.00 97.00 86 LEU A O 1
ATOM 648 N N . ASP A 1 87 ? 2.589 -6.175 0.022 1.00 97.75 87 ASP A N 1
ATOM 649 C CA . ASP A 1 87 ? 3.542 -7.184 -0.450 1.00 97.75 87 ASP A CA 1
ATOM 650 C C . ASP A 1 87 ? 3.582 -7.217 -1.986 1.00 97.75 87 ASP A C 1
ATOM 652 O O . ASP A 1 87 ? 4.651 -7.125 -2.585 1.00 97.75 87 ASP A O 1
ATOM 656 N N . ALA A 1 88 ? 2.414 -7.218 -2.639 1.00 95.94 88 ALA A N 1
ATOM 657 C CA . ALA A 1 88 ? 2.321 -7.168 -4.098 1.00 95.94 88 ALA A CA 1
ATOM 658 C C . ALA A 1 88 ? 2.958 -5.897 -4.698 1.00 95.94 88 ALA A C 1
ATOM 660 O O . ALA A 1 88 ? 3.641 -5.964 -5.718 1.00 95.94 88 ALA A O 1
ATOM 661 N N . SER A 1 89 ? 2.770 -4.740 -4.053 1.00 94.62 89 SER A N 1
ATOM 662 C CA . SER A 1 89 ? 3.365 -3.470 -4.501 1.00 94.62 89 SER A CA 1
ATOM 663 C C . SER A 1 89 ? 4.891 -3.462 -4.331 1.00 94.62 89 SER A C 1
ATOM 665 O O . SER A 1 89 ? 5.612 -2.897 -5.155 1.00 94.62 89 SER A O 1
ATOM 667 N N . GLU A 1 90 ? 5.401 -4.081 -3.262 1.00 97.38 90 GLU A N 1
ATOM 668 C CA . GLU A 1 90 ? 6.839 -4.237 -3.025 1.00 97.38 90 GLU A CA 1
ATOM 669 C C . GLU A 1 90 ? 7.468 -5.223 -4.026 1.00 97.38 90 GLU A C 1
ATOM 671 O O . GLU A 1 90 ? 8.543 -4.946 -4.565 1.00 97.38 90 GLU A O 1
ATOM 676 N N . GLU A 1 91 ? 6.776 -6.314 -4.363 1.00 96.88 91 GLU A N 1
ATOM 677 C CA . GLU A 1 91 ? 7.198 -7.241 -5.418 1.00 96.88 91 GLU A CA 1
ATOM 678 C C . GLU A 1 91 ? 7.246 -6.578 -6.800 1.00 96.88 91 GLU A C 1
ATOM 680 O O . GLU A 1 91 ? 8.226 -6.762 -7.527 1.00 96.88 91 GLU A O 1
ATOM 685 N N . GLU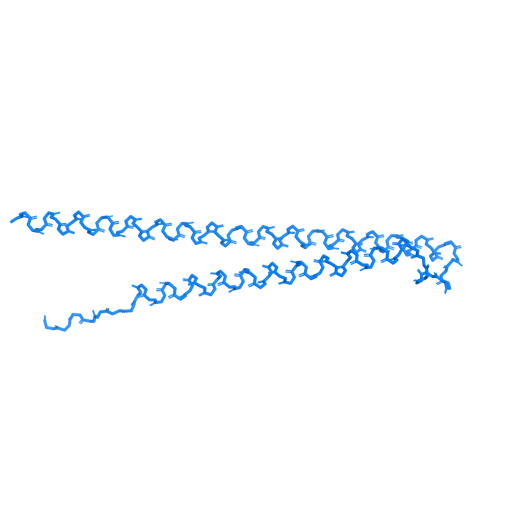 A 1 92 ? 6.225 -5.794 -7.164 1.00 93.44 92 GLU A N 1
ATOM 686 C CA . GLU A 1 92 ? 6.188 -5.047 -8.426 1.00 93.44 92 GLU A CA 1
ATOM 687 C C . GLU A 1 92 ? 7.354 -4.054 -8.510 1.00 93.44 92 GLU A C 1
ATOM 689 O O . GLU A 1 92 ? 8.087 -4.036 -9.500 1.00 93.44 92 GLU A O 1
ATOM 694 N N . PHE A 1 93 ? 7.600 -3.288 -7.445 1.00 94.19 93 PHE A N 1
ATOM 695 C CA . PHE A 1 93 ? 8.747 -2.383 -7.375 1.00 94.19 93 PHE A CA 1
ATOM 696 C C . PHE A 1 93 ? 10.077 -3.111 -7.604 1.00 94.19 93 PHE A C 1
ATOM 698 O O . PHE A 1 93 ? 10.917 -2.638 -8.372 1.00 94.19 93 PHE A O 1
ATOM 705 N N . GLU A 1 94 ? 10.276 -4.271 -6.974 1.00 94.31 94 GLU A N 1
ATOM 706 C CA . GLU A 1 94 ? 11.498 -5.057 -7.150 1.00 94.31 94 GLU A CA 1
ATOM 707 C C . GLU A 1 94 ? 11.629 -5.656 -8.554 1.00 94.31 94 GLU A C 1
ATOM 709 O O . GLU A 1 94 ? 12.750 -5.847 -9.031 1.00 94.31 94 GLU A O 1
ATOM 714 N N . GLN A 1 95 ? 10.521 -5.965 -9.228 1.00 93.56 95 GLN A N 1
ATOM 715 C CA . GLN A 1 95 ? 10.535 -6.395 -10.629 1.00 93.56 95 GLN A CA 1
ATOM 716 C C . GLN A 1 95 ? 10.950 -5.247 -11.551 1.00 93.56 95 GLN A C 1
ATOM 718 O O . GLN A 1 95 ? 11.888 -5.411 -12.329 1.00 93.56 95 GLN A O 1
ATOM 723 N N . VAL A 1 96 ? 10.329 -4.072 -11.403 1.00 91.06 96 VAL A N 1
ATOM 724 C CA . VAL A 1 96 ? 10.673 -2.865 -12.176 1.00 91.06 96 VAL A CA 1
ATOM 725 C C . VAL A 1 96 ? 12.138 -2.490 -11.968 1.00 91.06 96 VAL A C 1
ATOM 727 O O . VAL A 1 96 ? 12.869 -2.248 -12.924 1.00 91.06 96 VAL A O 1
ATOM 730 N N . ARG A 1 97 ? 12.604 -2.504 -10.715 1.00 90.12 97 ARG A N 1
ATOM 731 C CA . ARG A 1 97 ? 14.000 -2.206 -10.380 1.00 90.12 97 ARG A CA 1
ATOM 732 C C . ARG A 1 97 ? 14.973 -3.180 -11.047 1.00 90.12 97 ARG A C 1
ATOM 734 O O . ARG A 1 97 ? 15.999 -2.741 -11.557 1.00 90.12 97 ARG A O 1
ATOM 741 N N . ARG A 1 98 ? 14.668 -4.483 -11.040 1.00 91.44 98 ARG A N 1
ATOM 742 C CA . ARG A 1 98 ? 15.505 -5.513 -11.678 1.00 91.44 98 ARG A CA 1
ATOM 743 C C . ARG A 1 98 ? 15.521 -5.390 -13.197 1.00 91.44 98 ARG A C 1
ATOM 745 O O . ARG A 1 98 ? 16.588 -5.552 -13.777 1.00 91.44 98 ARG A O 1
ATOM 752 N N . GLN A 1 99 ? 14.380 -5.090 -13.816 1.00 89.44 99 GLN A N 1
ATOM 753 C CA . GLN A 1 99 ? 14.300 -4.897 -15.263 1.00 89.44 99 GLN A CA 1
ATOM 754 C C . GLN A 1 99 ? 15.205 -3.745 -15.705 1.00 89.44 99 GLN A C 1
ATOM 756 O O . GLN A 1 99 ? 16.058 -3.937 -16.560 1.00 89.44 99 GLN A O 1
ATOM 761 N N . LEU A 1 100 ? 15.118 -2.596 -15.030 1.00 86.62 100 LEU A N 1
ATOM 762 C CA . LEU A 1 100 ? 15.951 -1.438 -15.361 1.00 86.62 100 LEU A CA 1
ATOM 763 C C . LEU A 1 100 ? 17.447 -1.695 -15.155 1.00 86.62 100 LEU A C 1
ATOM 765 O O . LEU A 1 100 ? 18.261 -1.215 -15.934 1.00 86.62 100 LEU A O 1
ATOM 769 N N . GLN A 1 101 ? 17.821 -2.476 -14.137 1.00 86.00 101 GLN A N 1
ATOM 770 C CA . GLN A 1 101 ? 19.217 -2.877 -13.930 1.00 86.00 101 GLN A CA 1
ATOM 771 C C . GLN A 1 101 ? 19.731 -3.817 -15.028 1.00 86.00 101 GLN A C 1
ATOM 773 O O . GLN A 1 101 ? 20.905 -3.744 -15.383 1.00 86.00 101 GLN A O 1
ATOM 778 N N . ALA A 1 102 ? 18.878 -4.706 -15.544 1.00 85.44 102 ALA A N 1
ATOM 779 C CA . ALA A 1 102 ? 19.228 -5.583 -16.657 1.00 85.44 102 ALA A CA 1
ATOM 780 C C . ALA A 1 102 ? 19.385 -4.782 -17.959 1.00 85.44 102 ALA A C 1
ATOM 782 O O . ALA A 1 102 ? 20.397 -4.928 -18.639 1.00 85.44 102 ALA A O 1
ATOM 783 N N . ASP A 1 103 ? 18.449 -3.870 -18.237 1.00 81.56 103 ASP A N 1
ATOM 784 C CA . ASP A 1 103 ? 18.486 -3.007 -19.423 1.00 81.56 103 ASP A CA 1
ATOM 785 C C . ASP A 1 103 ? 19.726 -2.087 -19.422 1.00 81.56 103 ASP A C 1
ATOM 787 O O . ASP A 1 103 ? 20.339 -1.856 -20.465 1.00 81.56 103 ASP A O 1
ATOM 791 N N . GLU A 1 104 ? 20.146 -1.591 -18.249 1.00 77.06 104 GLU A N 1
ATOM 792 C CA . GLU A 1 104 ? 21.397 -0.833 -18.095 1.00 77.06 104 GLU A CA 1
ATOM 793 C C . GLU A 1 104 ? 22.645 -1.695 -18.351 1.00 77.06 104 GLU A C 1
ATOM 795 O O . GLU A 1 104 ? 23.579 -1.232 -19.004 1.00 77.06 104 GLU A O 1
ATOM 800 N N . ALA A 1 105 ? 22.667 -2.946 -17.881 1.00 73.81 105 ALA A N 1
ATOM 801 C CA . ALA A 1 105 ? 23.801 -3.849 -18.083 1.00 73.81 105 ALA A CA 1
ATOM 802 C C . ALA A 1 105 ? 23.968 -4.277 -19.553 1.00 73.81 105 ALA A C 1
ATOM 804 O O . ALA A 1 105 ? 25.098 -4.396 -20.029 1.00 73.81 105 ALA A O 1
ATOM 805 N N . ASP A 1 106 ? 22.861 -4.465 -20.276 1.00 68.56 106 ASP A N 1
ATOM 806 C CA . ASP A 1 106 ? 22.867 -4.806 -21.703 1.00 68.56 106 ASP A CA 1
ATOM 807 C C . ASP A 1 106 ? 23.274 -3.610 -22.583 1.00 68.56 106 ASP A C 1
ATOM 809 O O . ASP A 1 106 ? 23.915 -3.790 -23.620 1.00 68.56 106 ASP A O 1
ATOM 813 N N . ALA A 1 107 ? 22.964 -2.379 -22.160 1.00 65.44 107 ALA A N 1
ATOM 814 C CA . ALA A 1 107 ? 23.381 -1.163 -22.860 1.00 65.44 107 ALA A CA 1
ATOM 815 C C . ALA A 1 107 ? 24.895 -0.880 -22.751 1.00 65.44 107 ALA A C 1
ATOM 817 O O . ALA A 1 107 ? 25.459 -0.249 -23.648 1.00 65.44 107 ALA A O 1
ATOM 818 N N . ASP A 1 108 ? 25.553 -1.363 -21.689 1.00 61.06 108 ASP A N 1
ATOM 819 C CA . ASP A 1 108 ? 26.987 -1.163 -21.427 1.00 61.06 108 ASP A CA 1
ATOM 820 C C . ASP A 1 108 ? 27.882 -2.344 -21.913 1.00 61.06 108 ASP A C 1
ATOM 822 O O . ASP A 1 108 ? 29.111 -2.269 -21.821 1.00 61.06 108 ASP A O 1
ATOM 826 N N . GLY A 1 109 ? 27.309 -3.428 -22.463 1.00 49.06 109 GLY A N 1
ATOM 827 C CA . GLY A 1 109 ? 28.006 -4.673 -22.844 1.00 49.06 109 GLY A CA 1
ATOM 828 C C . GLY A 1 109 ? 28.409 -4.863 -24.330 1.00 49.06 109 GLY A C 1
ATOM 829 O O . GLY A 1 109 ? 27.810 -5.690 -25.009 1.00 49.06 109 GLY A O 1
ATOM 830 N N . ASP A 1 110 ? 29.514 -4.216 -24.750 1.00 53.34 110 ASP A N 1
ATOM 831 C CA . ASP A 1 110 ? 30.546 -4.602 -25.771 1.00 53.34 110 ASP A CA 1
ATOM 832 C C . ASP A 1 110 ? 30.307 -4.466 -27.321 1.00 53.34 110 ASP A C 1
ATOM 834 O O . ASP A 1 110 ? 29.167 -4.568 -27.773 1.00 53.34 110 ASP A O 1
ATOM 838 N N . PRO A 1 111 ? 31.350 -4.234 -28.192 1.00 50.28 111 PRO A N 1
ATOM 839 C CA . PRO A 1 111 ? 32.728 -4.755 -28.113 1.00 50.28 111 PRO A CA 1
ATOM 840 C C . PRO A 1 111 ? 33.886 -3.740 -27.921 1.00 50.28 111 PRO A C 1
ATOM 842 O O . PRO A 1 111 ? 33.764 -2.569 -28.302 1.00 50.28 111 PRO A O 1
ATOM 845 N N . PRO A 1 112 ? 35.083 -4.211 -27.484 1.00 53.56 112 PRO A N 1
ATOM 846 C CA . PRO A 1 112 ? 36.329 -3.469 -27.599 1.00 53.56 112 PRO A CA 1
ATOM 847 C C . PRO A 1 112 ? 36.657 -3.268 -29.080 1.00 53.56 112 PRO A C 1
ATOM 849 O O . PRO A 1 112 ? 36.727 -4.228 -29.853 1.00 53.56 112 PRO A O 1
ATOM 852 N N . SER A 1 113 ? 36.947 -2.033 -29.487 1.00 46.59 113 SER A N 1
ATOM 853 C CA . SER A 1 113 ? 37.606 -1.802 -30.772 1.00 46.59 113 SER A CA 1
ATOM 854 C C . SER A 1 113 ? 39.078 -2.209 -30.649 1.00 46.59 113 SER A C 1
ATOM 856 O O . SER A 1 113 ? 39.953 -1.395 -30.348 1.00 46.59 113 SER A O 1
ATOM 858 N N . GLY A 1 114 ? 39.334 -3.505 -30.820 1.00 52.22 114 GLY A N 1
ATOM 859 C CA . GLY A 1 114 ? 40.633 -4.000 -31.240 1.00 52.22 114 GLY A CA 1
ATOM 860 C C . GLY A 1 114 ? 40.894 -3.627 -32.703 1.00 52.22 114 GLY A C 1
ATOM 861 O O . GLY A 1 114 ? 40.025 -3.832 -33.550 1.00 52.22 114 GLY A O 1
ATOM 862 N N . VAL A 1 115 ? 42.134 -3.180 -32.938 1.00 37.31 115 VAL A N 1
ATOM 863 C CA . VAL A 1 115 ? 42.807 -2.747 -34.186 1.00 37.31 115 VAL A CA 1
ATOM 864 C C . VAL A 1 115 ? 42.594 -1.290 -34.588 1.00 37.31 115 VAL A C 1
ATOM 866 O O . VAL A 1 115 ? 41.501 -0.931 -35.073 1.00 37.31 115 VAL A O 1
#